Protein AF-A0A941CDE5-F1 (afdb_monomer_lite)

Structure (mmCIF, N/CA/C/O backbone):
data_AF-A0A941CDE5-F1
#
_entry.id   AF-A0A941CDE5-F1
#
loop_
_atom_site.group_PDB
_atom_site.id
_atom_site.type_symbol
_atom_site.label_atom_id
_atom_site.label_alt_id
_atom_site.label_comp_id
_atom_site.label_asym_id
_atom_site.label_entity_id
_atom_site.label_seq_id
_atom_site.pdbx_PDB_ins_code
_atom_site.Cartn_x
_atom_site.Cartn_y
_atom_site.Cartn_z
_atom_site.occupancy
_atom_site.B_iso_or_equiv
_atom_site.auth_seq_id
_atom_site.auth_comp_id
_atom_site.auth_asym_id
_atom_site.auth_atom_id
_atom_site.pdbx_PDB_model_num
ATOM 1 N N . MET A 1 1 ? -17.906 30.619 35.749 1.00 43.78 1 MET A N 1
ATOM 2 C CA . MET A 1 1 ? -16.676 30.055 35.151 1.00 43.78 1 MET A CA 1
ATOM 3 C C . MET A 1 1 ? -17.050 28.754 34.456 1.00 43.78 1 MET A C 1
ATOM 5 O O . MET A 1 1 ? -17.390 27.798 35.142 1.00 43.78 1 MET A O 1
ATOM 9 N N . GLU A 1 2 ? -17.084 28.727 33.122 1.00 50.22 2 GLU A N 1
ATOM 10 C CA . GLU A 1 2 ? -17.321 27.491 32.360 1.00 50.22 2 GLU A CA 1
ATOM 11 C C . GLU A 1 2 ? -16.144 26.527 32.560 1.00 50.22 2 GLU A C 1
ATOM 13 O O . GLU A 1 2 ? -14.999 26.855 32.244 1.00 50.22 2 GLU A O 1
ATOM 18 N N . LYS A 1 3 ? -16.409 25.332 33.104 1.00 57.72 3 LYS A N 1
ATOM 19 C CA . LYS A 1 3 ? -15.418 24.249 33.149 1.00 57.72 3 LYS A CA 1
ATOM 20 C C . LYS A 1 3 ? -15.063 23.863 31.710 1.00 57.72 3 LYS A C 1
ATOM 22 O O . LYS A 1 3 ? -15.918 23.409 30.951 1.00 57.72 3 LYS A O 1
ATOM 27 N N . LYS A 1 4 ? -13.792 24.033 31.341 1.00 61.31 4 LYS A N 1
ATOM 28 C CA . LYS A 1 4 ? -13.245 23.619 30.045 1.00 61.31 4 LYS A CA 1
ATOM 29 C C . LYS A 1 4 ? -13.343 22.093 29.943 1.00 61.31 4 LYS A C 1
ATOM 31 O O . LYS A 1 4 ? -12.626 21.401 30.662 1.00 61.31 4 LYS A O 1
ATOM 36 N N . LYS A 1 5 ? -14.244 21.585 29.092 1.00 59.62 5 LYS A N 1
ATOM 37 C CA . LYS A 1 5 ? -14.496 20.142 28.962 1.00 59.62 5 LYS A CA 1
ATOM 38 C C . LYS A 1 5 ? -13.215 19.400 28.581 1.00 59.62 5 LYS A C 1
ATOM 40 O O . LYS A 1 5 ? -12.636 19.666 27.525 1.00 59.62 5 LYS A O 1
ATOM 45 N N . SER A 1 6 ? -12.772 18.489 29.439 1.00 74.00 6 SER A N 1
ATOM 46 C CA . SER A 1 6 ? -11.599 17.646 29.209 1.00 74.00 6 SER A CA 1
ATOM 47 C C . SER A 1 6 ? -12.018 16.328 28.564 1.00 74.00 6 SER A C 1
ATOM 49 O O . SER A 1 6 ? -13.107 15.815 28.811 1.00 74.00 6 SER A O 1
ATOM 51 N N . HIS A 1 7 ? -11.128 15.711 27.782 1.00 65.62 7 HIS A N 1
ATOM 52 C CA . HIS A 1 7 ? -11.360 14.372 27.230 1.00 65.62 7 HIS A CA 1
ATOM 53 C C . HIS A 1 7 ? -11.504 13.292 28.313 1.00 65.62 7 HIS A C 1
ATOM 55 O O . HIS A 1 7 ? -11.740 12.155 27.960 1.00 65.62 7 HIS A O 1
ATOM 61 N N . LYS A 1 8 ? -11.326 13.601 29.603 1.00 71.44 8 LYS A N 1
ATOM 62 C CA . LYS A 1 8 ? -11.529 12.666 30.721 1.00 71.44 8 LYS A CA 1
ATOM 63 C C . LYS A 1 8 ? -12.874 12.840 31.427 1.00 71.44 8 LYS A C 1
ATOM 65 O O . LYS A 1 8 ? -13.225 11.994 32.239 1.00 71.44 8 LYS A O 1
ATOM 70 N N . ASP A 1 9 ? -13.654 13.865 31.080 1.00 69.94 9 ASP A N 1
ATOM 71 C CA . ASP A 1 9 ? -14.925 14.187 31.750 1.00 69.94 9 ASP A CA 1
ATOM 72 C C . ASP A 1 9 ? -15.993 13.092 31.584 1.00 69.94 9 ASP A C 1
ATOM 74 O O . ASP A 1 9 ? -17.022 13.116 32.255 1.00 69.94 9 ASP A O 1
ATOM 78 N N . TYR A 1 10 ? -15.778 12.122 30.688 1.00 66.38 10 TYR A N 1
ATOM 79 C CA . TYR A 1 10 ? -16.675 10.980 30.533 1.00 66.38 10 TYR A CA 1
ATOM 80 C C . TYR A 1 10 ? -16.454 9.861 31.560 1.00 66.38 10 TYR A C 1
ATOM 82 O O . TYR A 1 10 ? -17.319 9.000 31.682 1.00 66.38 10 TYR A O 1
ATOM 90 N N . LEU A 1 11 ? -15.325 9.865 32.278 1.00 67.19 11 LEU A N 1
ATOM 91 C CA . LEU A 1 11 ? -14.991 8.859 33.296 1.00 67.19 11 LEU A CA 1
ATOM 92 C C . LEU A 1 11 ? -15.763 9.073 34.606 1.00 67.19 11 LEU A C 1
ATOM 94 O O . LEU A 1 11 ? -15.917 8.142 35.383 1.00 67.19 11 LEU A O 1
ATOM 98 N N . GLU A 1 12 ? -16.267 10.286 34.845 1.00 67.25 12 GLU A N 1
ATOM 99 C CA . GLU A 1 12 ? -17.081 10.622 36.025 1.00 67.25 12 GLU A CA 1
ATOM 100 C C . GLU A 1 12 ? -18.580 10.316 35.820 1.00 67.25 12 GLU A C 1
ATOM 102 O O . GLU A 1 12 ? -19.414 10.663 36.656 1.00 67.25 12 GLU A O 1
ATOM 107 N N . LYS A 1 13 ? -18.947 9.700 34.689 1.00 74.62 13 LYS A N 1
ATOM 108 C CA . LYS A 1 13 ? -20.337 9.440 34.293 1.00 74.62 13 LYS A CA 1
ATOM 109 C C . LYS A 1 13 ? -20.752 7.995 34.577 1.00 74.62 13 LYS A C 1
ATOM 111 O O . LYS A 1 13 ? -19.925 7.132 34.847 1.00 74.62 13 LYS A O 1
ATOM 116 N N . THR A 1 14 ? -22.053 7.713 34.489 1.00 83.38 14 THR A N 1
ATOM 117 C CA . THR A 1 14 ? -22.574 6.342 34.577 1.00 83.38 14 THR A CA 1
ATOM 118 C C . THR A 1 14 ? -21.935 5.440 33.522 1.00 83.38 14 THR A C 1
ATOM 120 O O . THR A 1 14 ? -21.661 5.873 32.402 1.00 83.38 14 THR A O 1
ATOM 123 N N . PHE A 1 15 ? -21.772 4.156 33.857 1.00 82.69 15 PHE A N 1
ATOM 124 C CA . PHE A 1 15 ? -21.169 3.145 32.980 1.00 82.69 15 PHE A CA 1
ATOM 125 C C . PHE A 1 15 ? -21.741 3.160 31.550 1.00 82.69 15 PHE A C 1
ATOM 127 O O . PHE A 1 15 ? -20.993 3.049 30.583 1.00 82.69 15 PHE A O 1
ATOM 134 N N . LEU A 1 16 ? -23.056 3.370 31.397 1.00 82.94 16 LEU A N 1
ATOM 135 C CA . LEU A 1 16 ? -23.702 3.481 30.084 1.00 82.94 16 LEU A CA 1
ATOM 136 C C . LEU A 1 16 ? -23.220 4.690 29.270 1.00 82.94 16 LEU A C 1
ATOM 138 O O . LEU A 1 16 ? -23.067 4.582 28.056 1.00 82.94 16 LEU A O 1
ATOM 142 N N . GLU A 1 17 ? -22.970 5.839 29.897 1.00 82.38 17 GLU A N 1
ATOM 143 C CA . GLU A 1 17 ? -22.456 7.022 29.197 1.00 82.38 17 GLU A CA 1
ATOM 144 C C . GLU A 1 17 ? -20.989 6.861 28.803 1.00 82.38 17 GLU A C 1
ATOM 146 O O . GLU A 1 17 ? -20.607 7.241 27.693 1.00 82.38 17 GLU A O 1
ATOM 151 N N . GLU A 1 18 ? -20.187 6.249 29.674 1.00 85.25 18 GLU A N 1
ATOM 152 C CA . GLU A 1 18 ? -18.798 5.901 29.379 1.00 85.25 18 GLU A CA 1
ATOM 153 C C . GLU A 1 18 ? -18.713 4.888 28.226 1.00 85.25 18 GLU A C 1
ATOM 155 O O . GLU A 1 18 ? -17.961 5.096 27.269 1.00 85.25 18 GLU A O 1
ATOM 160 N N . LEU A 1 19 ? -19.507 3.814 28.277 1.00 86.38 19 LEU A N 1
ATOM 161 C CA . LEU A 1 19 ? -19.555 2.785 27.237 1.00 86.38 19 LEU A CA 1
ATOM 162 C C . LEU A 1 19 ? -19.982 3.377 25.888 1.00 86.38 19 LEU A C 1
ATOM 164 O O . LEU A 1 19 ? -19.344 3.118 24.866 1.00 86.38 19 LEU A O 1
ATOM 168 N N . ASN A 1 20 ? -21.008 4.229 25.895 1.00 87.69 20 ASN A N 1
ATOM 169 C CA . ASN A 1 20 ? -21.496 4.915 24.704 1.00 87.69 20 ASN A CA 1
ATOM 170 C C . ASN A 1 20 ? -20.403 5.800 24.068 1.00 87.69 20 ASN A C 1
ATOM 172 O O . ASN A 1 20 ? -20.161 5.742 22.858 1.00 87.69 20 ASN A O 1
ATOM 176 N N . TYR A 1 21 ? -19.670 6.559 24.892 1.00 87.81 21 TYR A N 1
ATOM 177 C CA . TYR A 1 21 ? -18.538 7.363 24.428 1.00 87.81 21 TYR A CA 1
ATOM 178 C C . TYR A 1 21 ? -17.401 6.500 23.859 1.00 87.81 21 TYR A C 1
ATOM 180 O O . TYR A 1 21 ? -16.887 6.796 22.775 1.00 87.81 21 TYR A O 1
ATOM 188 N N . LYS A 1 22 ? -17.024 5.413 24.545 1.00 89.06 22 LYS A N 1
ATOM 189 C CA . LYS A 1 22 ? -15.972 4.489 24.085 1.00 89.06 22 LYS A CA 1
ATOM 190 C C . LYS A 1 22 ? -16.318 3.865 22.736 1.00 89.06 22 LYS A C 1
ATOM 192 O O . LYS A 1 22 ? -15.456 3.834 21.854 1.00 89.06 22 LYS A O 1
ATOM 197 N N . ILE A 1 23 ? -17.559 3.416 22.543 1.00 90.88 23 ILE A N 1
ATOM 198 C CA . ILE A 1 23 ? -18.011 2.823 21.274 1.00 90.88 23 ILE A CA 1
ATOM 199 C C . ILE A 1 23 ? -18.002 3.868 20.160 1.00 90.88 23 ILE A C 1
ATOM 201 O O . ILE A 1 23 ? -17.453 3.607 19.090 1.00 90.88 23 ILE A O 1
ATOM 205 N N . TRP A 1 24 ? -18.525 5.071 20.414 1.00 89.56 24 TRP A N 1
ATOM 206 C CA . TRP A 1 24 ? -18.504 6.160 19.436 1.00 89.56 24 TRP A CA 1
ATOM 207 C C . TRP A 1 24 ? -17.076 6.538 19.011 1.00 89.56 24 TRP A C 1
ATOM 209 O O . TRP A 1 24 ? -16.775 6.611 17.816 1.00 89.56 24 TRP A O 1
ATOM 219 N N . SER A 1 25 ? -16.176 6.706 19.983 1.00 90.81 25 SER A N 1
ATOM 220 C CA . SER A 1 25 ? -14.770 7.049 19.744 1.00 90.81 25 SER A CA 1
ATOM 221 C C . SER A 1 25 ? -14.027 5.941 18.985 1.00 90.81 25 SER A C 1
ATOM 223 O O . SER A 1 25 ? -13.315 6.198 18.004 1.00 90.81 25 SER A O 1
ATOM 225 N N . THR A 1 26 ? -14.252 4.681 19.370 1.00 92.25 26 THR A N 1
ATOM 226 C CA . THR A 1 26 ? -13.642 3.518 18.710 1.00 92.25 26 THR A CA 1
ATOM 227 C C . THR A 1 26 ? -14.146 3.375 17.277 1.00 92.25 26 THR A C 1
ATOM 229 O O . THR A 1 26 ? -13.336 3.218 16.363 1.00 92.25 26 THR A O 1
ATOM 232 N N . LYS A 1 27 ? -15.457 3.517 17.045 1.00 91.69 27 LYS A N 1
ATOM 233 C CA . LYS A 1 27 ? -16.075 3.516 15.710 1.00 91.69 27 LYS A CA 1
ATOM 234 C C . LYS A 1 27 ? -15.428 4.555 14.792 1.00 91.69 27 LYS A C 1
ATOM 236 O O . LYS A 1 27 ? -14.986 4.218 13.693 1.00 91.69 27 LYS A O 1
ATOM 241 N N . GLY A 1 28 ? -15.327 5.807 15.247 1.00 90.38 28 GLY A N 1
ATOM 242 C CA . GLY A 1 28 ? -14.695 6.884 14.477 1.00 90.38 28 GLY A CA 1
ATOM 243 C C . GLY A 1 28 ? -13.230 6.584 14.143 1.00 90.38 28 GLY A C 1
ATOM 244 O O . GLY A 1 28 ? -12.793 6.755 13.002 1.00 90.38 28 GLY A O 1
ATOM 245 N N . SER A 1 29 ? -12.487 6.045 15.111 1.00 93.12 29 SER A N 1
ATOM 246 C CA . SER A 1 29 ? -11.088 5.644 14.924 1.00 93.12 29 SER A CA 1
ATOM 247 C C . SER A 1 29 ? -10.928 4.539 13.871 1.00 93.12 29 SER A C 1
ATOM 249 O O . SER A 1 29 ? -10.010 4.604 13.050 1.00 93.12 29 SER A O 1
ATOM 251 N N . ARG A 1 30 ? -11.841 3.558 13.831 1.00 93.69 30 ARG A N 1
ATOM 252 C CA . ARG A 1 30 ? -11.839 2.461 12.844 1.00 93.69 30 ARG A CA 1
ATOM 253 C C . ARG A 1 30 ? -12.101 2.966 11.421 1.00 93.69 30 ARG A C 1
ATOM 255 O O . ARG A 1 30 ? -11.371 2.590 10.505 1.00 93.69 30 ARG A O 1
ATOM 262 N N . PHE A 1 31 ? -13.046 3.888 11.228 1.00 93.19 31 PHE A N 1
ATOM 263 C CA . PHE A 1 31 ? -13.275 4.495 9.907 1.00 93.19 31 PHE A CA 1
ATOM 264 C C . PHE A 1 31 ? -12.097 5.347 9.425 1.00 93.19 31 PHE A C 1
ATOM 266 O O . PHE A 1 31 ? -11.739 5.299 8.245 1.00 93.19 31 PHE A O 1
ATOM 273 N N . ASN A 1 32 ? -11.447 6.078 10.333 1.00 93.38 32 ASN A N 1
ATOM 274 C CA . ASN A 1 32 ? -10.228 6.816 10.005 1.00 93.38 32 ASN A CA 1
ATOM 275 C C . ASN A 1 32 ? -9.072 5.877 9.631 1.00 93.38 32 ASN A C 1
ATOM 277 O O . ASN A 1 32 ? -8.341 6.161 8.681 1.00 93.38 32 ASN A O 1
ATOM 281 N N . ALA A 1 33 ? -8.929 4.742 10.323 1.00 92.81 33 ALA A N 1
ATOM 282 C CA . ALA A 1 33 ? -7.951 3.715 9.969 1.00 92.81 33 ALA A CA 1
ATOM 283 C C . ALA A 1 33 ? -8.219 3.125 8.573 1.00 92.81 33 ALA A C 1
ATOM 285 O O . ALA A 1 33 ? -7.286 3.045 7.777 1.00 92.81 33 ALA A O 1
ATOM 286 N N . ASN A 1 34 ? -9.479 2.810 8.243 1.00 95.06 34 ASN A N 1
ATOM 287 C CA . ASN A 1 34 ? -9.889 2.387 6.898 1.00 95.06 34 ASN A CA 1
ATOM 288 C C . ASN A 1 34 ? -9.463 3.409 5.829 1.00 95.06 34 ASN A C 1
ATOM 290 O O . ASN A 1 34 ? -8.726 3.073 4.906 1.00 95.06 34 ASN A O 1
ATOM 294 N N . LYS A 1 35 ? -9.842 4.685 5.996 1.00 93.44 35 LYS A N 1
ATOM 295 C CA . LYS A 1 35 ? -9.491 5.751 5.041 1.00 93.44 35 LYS A CA 1
ATOM 296 C C . LYS A 1 35 ? -7.977 5.914 4.881 1.00 93.44 35 LYS A C 1
ATOM 298 O O . LYS A 1 35 ? -7.503 6.161 3.775 1.00 93.44 35 LYS A O 1
ATOM 303 N N . ARG A 1 36 ? -7.214 5.788 5.973 1.00 94.12 36 ARG A N 1
ATOM 304 C CA . ARG A 1 36 ? -5.747 5.858 5.934 1.00 94.12 36 ARG A CA 1
ATOM 305 C C . ARG A 1 36 ? -5.152 4.689 5.152 1.00 94.12 36 ARG A C 1
ATOM 307 O O . ARG A 1 36 ? -4.267 4.919 4.341 1.00 94.12 36 ARG A O 1
ATOM 314 N N . LEU A 1 37 ? -5.633 3.469 5.379 1.00 92.56 37 LEU A N 1
ATOM 315 C CA . LEU A 1 37 ? -5.128 2.275 4.697 1.00 92.56 37 LEU A CA 1
ATOM 316 C C . LEU A 1 37 ? -5.430 2.289 3.200 1.00 92.56 37 LEU A C 1
ATOM 318 O O . LEU A 1 37 ? -4.543 1.950 2.425 1.00 92.56 37 LEU A O 1
ATOM 322 N N . LEU A 1 38 ? -6.619 2.748 2.795 1.00 93.19 38 LEU A N 1
ATOM 323 C CA . LEU A 1 38 ? -6.946 2.932 1.376 1.00 93.19 38 LEU A CA 1
ATOM 324 C C . LEU A 1 38 ? -5.992 3.924 0.708 1.00 93.19 38 LEU A C 1
ATOM 326 O O . LEU A 1 38 ? -5.380 3.598 -0.298 1.00 93.19 38 LEU A O 1
ATOM 330 N N . LYS A 1 39 ? -5.764 5.088 1.331 1.00 92.81 39 LYS A N 1
ATOM 331 C CA . LYS A 1 39 ? -4.803 6.070 0.808 1.00 92.81 39 LYS A CA 1
ATOM 332 C C . LYS A 1 39 ? -3.388 5.513 0.681 1.00 92.81 39 LYS A C 1
ATOM 334 O O . LYS A 1 39 ? -2.706 5.827 -0.285 1.00 92.81 39 LYS A O 1
ATOM 339 N N . VAL A 1 40 ? -2.934 4.734 1.664 1.00 92.38 40 VAL A N 1
ATOM 340 C CA . VAL A 1 40 ? -1.613 4.093 1.604 1.00 92.38 40 VAL A CA 1
ATOM 341 C C . VAL A 1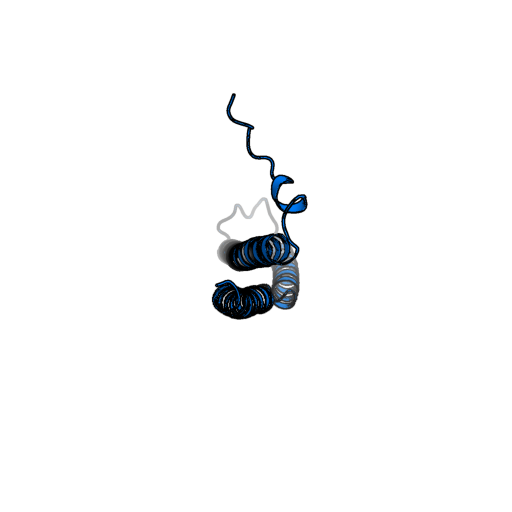 40 ? -1.563 3.106 0.441 1.00 92.38 40 VAL A C 1
ATOM 343 O O . VAL A 1 40 ? -0.617 3.162 -0.331 1.00 92.38 40 VAL A O 1
ATOM 346 N N . ALA A 1 41 ? -2.595 2.277 0.262 1.00 92.25 41 ALA A N 1
ATOM 347 C CA . ALA A 1 41 ? -2.676 1.345 -0.861 1.00 92.25 41 ALA A CA 1
ATOM 348 C C . ALA A 1 41 ? -2.607 2.067 -2.218 1.00 92.25 41 ALA A C 1
ATOM 350 O O . ALA A 1 41 ? -1.827 1.679 -3.086 1.00 92.25 41 ALA A O 1
ATOM 351 N N . ASP A 1 42 ? -3.374 3.147 -2.378 1.00 91.56 42 ASP A N 1
ATOM 352 C CA . ASP A 1 42 ? -3.410 3.933 -3.614 1.00 91.56 42 ASP A CA 1
ATOM 353 C C . ASP A 1 42 ? -2.052 4.588 -3.909 1.00 91.56 42 ASP A C 1
ATOM 355 O O . ASP A 1 42 ? -1.556 4.519 -5.034 1.00 91.56 42 ASP A O 1
ATOM 359 N N . LEU A 1 43 ? -1.412 5.184 -2.895 1.00 91.12 43 LEU A N 1
ATOM 360 C CA . LEU A 1 43 ? -0.095 5.816 -3.032 1.00 91.12 43 LEU A CA 1
ATOM 361 C C . LEU A 1 43 ? 1.008 4.801 -3.342 1.00 91.12 43 LEU A C 1
ATOM 363 O O . LEU A 1 43 ? 1.872 5.072 -4.177 1.00 91.12 43 LEU A O 1
ATOM 367 N N . SER A 1 44 ? 0.979 3.635 -2.701 1.00 91.00 44 SER A N 1
ATOM 368 C CA . SER A 1 44 ? 1.931 2.562 -2.972 1.00 91.00 44 SER A CA 1
ATOM 369 C C . SER A 1 44 ? 1.801 2.033 -4.400 1.00 91.00 44 SER A C 1
ATOM 371 O O . SER A 1 44 ? 2.809 1.885 -5.093 1.00 91.00 44 SER A O 1
ATOM 373 N N . ASN A 1 45 ? 0.569 1.827 -4.877 1.00 90.12 45 ASN A N 1
ATOM 374 C CA . ASN A 1 45 ? 0.308 1.428 -6.261 1.00 90.12 45 ASN A CA 1
ATOM 375 C C . ASN A 1 45 ? 0.757 2.496 -7.263 1.00 90.12 45 ASN A C 1
ATOM 377 O O . ASN A 1 45 ? 1.363 2.168 -8.287 1.00 90.12 45 ASN A O 1
ATOM 381 N N . LEU A 1 46 ? 0.510 3.774 -6.964 1.00 92.06 46 LEU A N 1
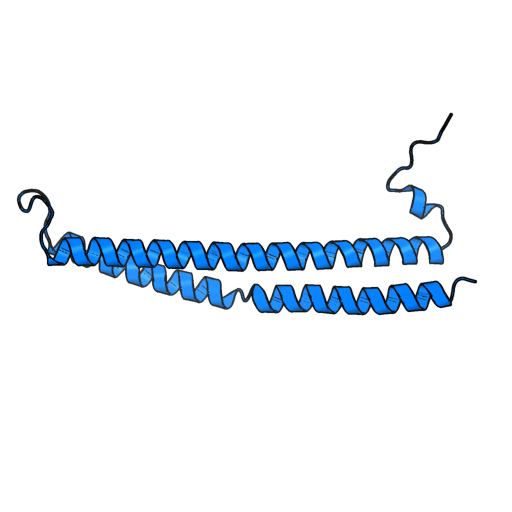ATOM 382 C CA . LEU A 1 46 ? 0.983 4.885 -7.786 1.00 92.06 46 LEU A CA 1
ATOM 383 C C . LEU A 1 46 ? 2.515 4.903 -7.868 1.00 92.06 46 LEU A C 1
ATOM 385 O O . LEU A 1 46 ? 3.060 5.020 -8.961 1.00 92.06 46 LEU A O 1
ATOM 389 N N . CYS A 1 47 ? 3.210 4.739 -6.740 1.00 91.50 47 CYS A N 1
ATOM 390 C CA . CYS A 1 47 ? 4.673 4.690 -6.690 1.00 91.50 47 CYS A CA 1
ATOM 391 C C . CYS A 1 47 ? 5.233 3.548 -7.552 1.00 91.50 47 CYS A C 1
ATOM 393 O O . CYS A 1 47 ? 6.106 3.776 -8.392 1.00 91.50 47 CYS A O 1
ATOM 395 N N . LEU A 1 48 ? 4.672 2.342 -7.410 1.00 91.50 48 LEU A N 1
ATOM 396 C CA . LEU A 1 48 ? 5.071 1.177 -8.201 1.00 91.50 48 LEU A CA 1
ATOM 397 C C . LEU A 1 48 ? 4.842 1.406 -9.702 1.00 91.50 48 LEU A C 1
ATOM 399 O O . LEU A 1 48 ? 5.698 1.077 -10.525 1.00 91.50 48 LEU A O 1
ATOM 403 N N . SER A 1 49 ? 3.711 2.017 -10.053 1.00 91.38 49 SER A N 1
ATOM 404 C CA . SER A 1 49 ? 3.362 2.337 -11.440 1.00 91.38 49 SER A CA 1
ATOM 405 C C . SER A 1 49 ? 4.320 3.369 -12.039 1.00 91.38 49 SER A C 1
ATOM 407 O O . SER A 1 49 ? 4.828 3.168 -13.138 1.00 91.38 49 SER A O 1
ATOM 409 N N . MET A 1 50 ? 4.633 4.438 -11.301 1.00 92.94 50 MET A N 1
ATOM 410 C CA . MET A 1 50 ? 5.576 5.472 -11.744 1.00 92.94 50 MET A CA 1
ATOM 411 C C . MET A 1 50 ? 6.984 4.905 -11.944 1.00 92.94 50 MET A C 1
ATOM 413 O O . MET A 1 50 ? 7.628 5.201 -12.950 1.00 92.94 50 MET A O 1
ATOM 417 N N . LEU A 1 51 ? 7.446 4.045 -11.032 1.00 91.56 51 LEU A N 1
ATOM 418 C CA . LEU A 1 51 ? 8.751 3.394 -11.152 1.00 91.56 51 LEU A CA 1
ATOM 419 C C . LEU A 1 51 ? 8.788 2.411 -12.334 1.00 91.56 51 LEU A C 1
ATOM 421 O O . LEU A 1 51 ? 9.784 2.356 -13.051 1.00 91.56 51 LEU A O 1
ATOM 425 N N . SER A 1 52 ? 7.682 1.712 -12.602 1.00 92.31 52 SER A N 1
ATOM 426 C CA . SER A 1 52 ? 7.542 0.852 -13.787 1.00 92.31 52 SER A CA 1
ATOM 427 C C . SER A 1 52 ? 7.654 1.655 -15.085 1.00 92.31 52 SER A C 1
ATOM 429 O O . SER A 1 52 ? 8.429 1.296 -15.968 1.00 92.31 52 SER A O 1
ATOM 431 N N . VAL A 1 53 ? 6.928 2.775 -15.188 1.00 94.31 53 VAL A N 1
ATOM 432 C CA . VAL A 1 53 ? 6.995 3.675 -16.353 1.00 94.31 53 VAL A CA 1
ATOM 433 C C . VAL A 1 53 ? 8.414 4.206 -16.548 1.00 94.31 53 VAL A C 1
ATOM 435 O O . VAL A 1 53 ? 8.904 4.226 -17.675 1.00 94.31 53 VAL A O 1
ATOM 438 N N . TYR A 1 54 ? 9.093 4.586 -15.463 1.00 90.81 54 TYR A N 1
ATOM 439 C CA . TYR A 1 54 ? 10.476 5.053 -15.521 1.00 90.81 54 TYR A CA 1
ATOM 440 C C . TYR A 1 54 ? 11.427 3.982 -16.073 1.00 90.81 54 TYR A C 1
ATOM 442 O O . TYR A 1 54 ? 12.184 4.268 -16.999 1.00 90.81 54 TYR A O 1
ATOM 450 N N . LEU A 1 55 ? 11.354 2.741 -15.576 1.00 90.94 55 LEU A N 1
ATOM 451 C CA . LEU A 1 55 ? 12.198 1.650 -16.080 1.00 90.94 55 LEU A CA 1
ATOM 452 C C . LEU A 1 55 ? 11.935 1.345 -17.558 1.00 90.94 55 LEU A C 1
ATOM 454 O O . LEU A 1 55 ? 12.884 1.122 -18.306 1.00 90.94 55 LEU A O 1
ATOM 458 N N . ILE A 1 56 ? 10.675 1.391 -17.999 1.00 89.62 56 ILE A N 1
ATOM 459 C CA . ILE A 1 56 ? 10.320 1.198 -19.413 1.00 89.62 56 ILE A CA 1
ATOM 460 C C . ILE A 1 56 ? 10.886 2.333 -20.274 1.00 89.62 56 ILE A C 1
ATOM 462 O O . ILE A 1 56 ? 11.484 2.066 -21.314 1.00 89.62 56 ILE A O 1
ATOM 466 N N . ALA A 1 57 ? 10.741 3.590 -19.846 1.00 89.06 57 ALA A N 1
ATOM 467 C CA . ALA A 1 57 ? 11.259 4.741 -20.582 1.00 89.06 57 ALA A CA 1
ATOM 468 C C . ALA A 1 57 ? 12.787 4.682 -20.732 1.00 89.06 57 ALA A C 1
ATOM 470 O O . ALA A 1 57 ? 13.303 4.886 -21.830 1.00 89.06 57 ALA A O 1
ATOM 471 N N . VAL A 1 58 ? 13.505 4.344 -19.655 1.00 86.44 58 VAL A N 1
ATOM 472 C CA . VAL A 1 58 ? 14.965 4.159 -19.683 1.00 86.44 58 VAL A CA 1
ATOM 473 C C . VAL A 1 58 ? 15.349 2.950 -20.546 1.00 86.44 58 VAL A C 1
ATOM 475 O O . VAL A 1 58 ? 16.296 3.039 -21.325 1.00 86.44 58 VAL A O 1
ATOM 478 N N . GLY A 1 59 ? 14.584 1.856 -20.485 1.00 86.31 59 GLY A N 1
ATOM 479 C CA . GLY A 1 59 ? 14.750 0.690 -21.358 1.00 86.31 59 GLY A CA 1
ATOM 480 C C . GLY A 1 59 ? 14.647 1.038 -22.840 1.00 86.31 59 GLY A C 1
ATOM 481 O O . GLY A 1 59 ? 15.529 0.680 -23.617 1.00 86.31 59 GLY A O 1
ATOM 482 N N . LEU A 1 60 ? 13.626 1.801 -23.234 1.00 84.81 60 LEU A N 1
ATOM 483 C CA . LEU A 1 60 ? 13.480 2.278 -24.611 1.00 84.81 60 LEU A CA 1
ATOM 484 C C . LEU A 1 60 ? 14.643 3.193 -25.012 1.00 84.81 60 LEU A C 1
ATOM 486 O O . LEU A 1 60 ? 15.195 3.046 -26.098 1.00 84.81 60 LEU A O 1
ATOM 490 N N . LEU A 1 61 ? 15.058 4.098 -24.125 1.00 83.00 61 LEU A N 1
ATOM 491 C CA . LEU A 1 61 ? 16.168 5.014 -24.385 1.00 83.00 61 LEU A CA 1
ATOM 492 C C . LEU A 1 61 ? 17.495 4.270 -24.613 1.00 83.00 61 LEU A C 1
ATOM 494 O O . LEU A 1 61 ? 18.289 4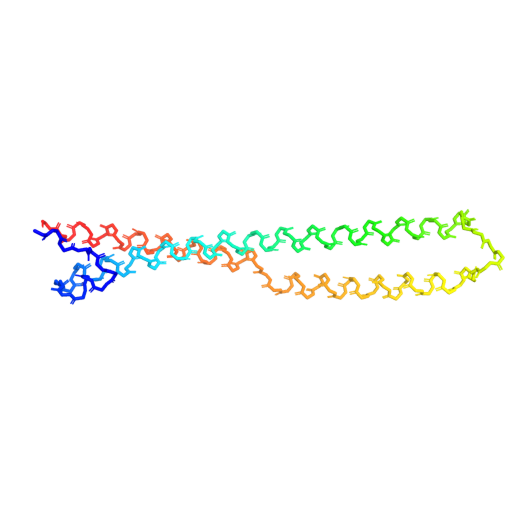.688 -25.459 1.00 83.00 61 LEU A O 1
ATOM 498 N N . SER A 1 62 ? 17.689 3.147 -23.910 1.00 82.50 62 SER A N 1
ATOM 499 C CA . SER A 1 62 ? 18.812 2.228 -24.109 1.00 82.50 62 SER A CA 1
ATOM 500 C C . SER A 1 62 ? 18.754 1.524 -25.467 1.00 82.50 62 SER A C 1
ATOM 502 O O . SER A 1 62 ? 19.775 1.434 -26.129 1.00 82.50 62 SER A O 1
ATOM 504 N N . VAL A 1 63 ? 17.581 1.048 -25.902 1.00 81.06 63 VAL A N 1
ATOM 505 C CA . VAL A 1 63 ? 17.422 0.319 -27.180 1.00 81.06 63 VAL A CA 1
ATOM 506 C C . VAL A 1 63 ? 17.674 1.216 -28.395 1.00 81.06 63 VAL A C 1
ATOM 508 O O . VAL A 1 63 ? 18.220 0.766 -29.396 1.00 81.06 63 VAL A O 1
ATOM 511 N N . TYR A 1 64 ? 17.279 2.487 -28.319 1.00 80.88 64 TYR A N 1
ATOM 512 C CA . TYR A 1 64 ? 17.441 3.439 -29.423 1.00 80.88 64 TYR A CA 1
ATOM 513 C C . TYR A 1 64 ? 18.770 4.212 -29.387 1.00 80.88 64 TYR A C 1
ATOM 515 O O . TYR A 1 64 ? 18.954 5.113 -30.204 1.00 80.88 64 TYR A O 1
ATOM 523 N N . ASN A 1 65 ? 19.677 3.899 -28.452 1.00 76.56 65 ASN A N 1
ATOM 524 C CA . ASN A 1 65 ? 20.979 4.558 -28.295 1.00 76.56 65 ASN A CA 1
ATOM 525 C C . ASN A 1 65 ? 20.919 6.096 -28.321 1.00 76.56 65 ASN A C 1
ATOM 527 O O . ASN A 1 65 ? 21.776 6.769 -28.886 1.00 76.56 65 ASN A O 1
ATOM 531 N N . ILE A 1 66 ? 19.901 6.675 -27.669 1.00 74.06 66 ILE A N 1
ATOM 532 C CA . ILE A 1 66 ? 19.660 8.135 -27.635 1.00 74.06 66 ILE A CA 1
ATOM 533 C C . ILE A 1 66 ? 20.629 8.847 -26.653 1.00 74.06 66 ILE A C 1
ATOM 535 O O . ILE A 1 66 ? 20.555 10.052 -26.425 1.00 74.06 66 ILE A O 1
ATOM 539 N N . TYR A 1 67 ? 21.573 8.116 -26.059 1.00 72.31 67 TYR A N 1
ATOM 540 C CA . TYR A 1 67 ? 22.621 8.627 -25.173 1.00 72.31 67 TYR A CA 1
ATOM 541 C C . TYR A 1 67 ? 23.961 8.736 -25.914 1.00 72.31 67 TYR A C 1
ATOM 543 O O . TYR A 1 67 ? 24.176 8.106 -26.944 1.00 72.31 67 TYR A O 1
ATOM 551 N N . LYS A 1 68 ? 24.893 9.547 -25.392 1.00 68.75 68 LYS A N 1
ATOM 552 C CA . LYS A 1 68 ? 26.245 9.655 -25.963 1.00 68.75 68 LYS A CA 1
ATOM 553 C C . LYS A 1 68 ? 26.993 8.327 -25.790 1.00 68.75 68 LYS A C 1
A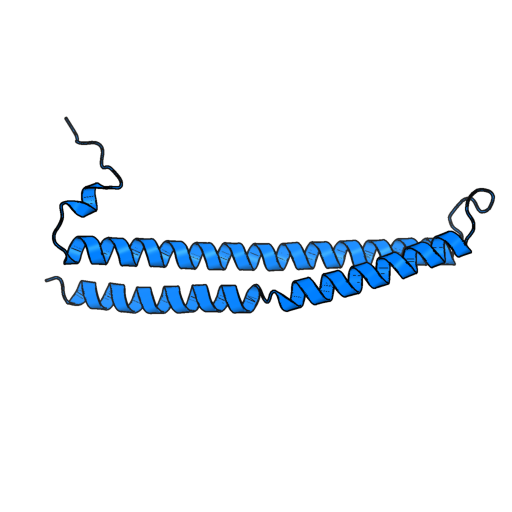TOM 555 O O . LYS A 1 68 ? 27.531 8.052 -24.715 1.00 68.75 68 LYS A O 1
ATOM 560 N N . THR A 1 69 ? 27.045 7.549 -26.867 1.00 61.91 69 THR A N 1
ATOM 561 C CA . THR A 1 69 ? 27.598 6.185 -26.946 1.00 61.91 69 THR A CA 1
ATOM 562 C C . THR A 1 69 ? 29.071 6.103 -26.532 1.00 61.91 69 THR A C 1
ATOM 564 O O . THR A 1 69 ? 29.529 5.065 -26.080 1.00 61.91 69 THR A O 1
ATOM 567 N N . GLU A 1 70 ? 29.818 7.209 -26.601 1.00 65.06 70 GLU A N 1
ATOM 568 C CA . GLU A 1 70 ? 31.243 7.236 -26.235 1.00 65.06 70 GLU A CA 1
ATOM 569 C C . GLU A 1 70 ? 31.516 7.208 -24.721 1.00 65.06 70 GLU A C 1
ATOM 571 O O . GLU A 1 70 ? 32.662 7.072 -24.305 1.00 65.06 70 GLU A O 1
ATOM 576 N N . THR A 1 71 ? 30.486 7.357 -23.881 1.00 66.12 71 THR A N 1
ATOM 577 C CA . THR A 1 71 ? 30.668 7.534 -22.426 1.00 66.12 71 THR A CA 1
ATOM 578 C C . THR A 1 71 ? 30.070 6.432 -21.559 1.00 66.12 71 THR A C 1
ATOM 580 O O . THR A 1 71 ? 30.445 6.328 -20.392 1.00 66.12 71 THR A O 1
ATOM 583 N N . ILE A 1 72 ? 29.150 5.616 -22.086 1.00 69.06 72 ILE A N 1
ATOM 584 C CA . ILE A 1 72 ? 28.428 4.609 -21.298 1.00 69.06 72 ILE A CA 1
ATOM 585 C C . ILE A 1 72 ? 28.259 3.331 -22.123 1.00 69.06 72 ILE A C 1
ATOM 587 O O . ILE A 1 72 ? 27.765 3.386 -23.244 1.00 69.06 72 ILE A O 1
ATOM 591 N N . ASP A 1 73 ? 28.650 2.193 -21.544 1.00 79.50 73 ASP A N 1
ATOM 592 C CA . ASP A 1 73 ? 28.468 0.862 -22.131 1.00 79.50 73 ASP A CA 1
ATOM 593 C C . ASP A 1 73 ? 26.988 0.447 -22.097 1.00 79.50 73 ASP A C 1
ATOM 595 O O . ASP A 1 73 ? 26.352 0.433 -21.035 1.00 79.50 73 ASP A O 1
ATOM 599 N N . GLU A 1 74 ? 26.451 0.076 -23.258 1.00 78.38 74 GLU A N 1
ATOM 600 C CA . GLU A 1 74 ? 25.060 -0.350 -23.442 1.00 78.38 74 GLU A CA 1
ATOM 601 C C . GLU A 1 74 ? 24.727 -1.576 -22.574 1.00 78.38 74 GLU A C 1
ATOM 603 O O . GLU A 1 74 ? 23.642 -1.672 -21.990 1.00 78.38 74 GLU A O 1
ATOM 608 N N . ASN A 1 75 ? 25.692 -2.489 -22.409 1.00 82.69 75 ASN A N 1
ATOM 609 C CA . ASN A 1 75 ? 25.517 -3.704 -21.612 1.00 82.69 75 ASN A CA 1
ATOM 610 C C . ASN A 1 75 ? 25.353 -3.391 -20.122 1.00 82.69 75 ASN A C 1
ATOM 612 O O . ASN A 1 75 ? 24.580 -4.053 -19.424 1.00 82.69 75 ASN A O 1
ATOM 616 N N . LEU A 1 76 ? 26.053 -2.365 -19.629 1.00 83.50 76 LEU A N 1
ATOM 617 C CA . LEU A 1 76 ? 25.956 -1.931 -18.238 1.00 83.50 76 LEU A CA 1
ATOM 618 C C . LEU A 1 76 ? 24.578 -1.318 -17.954 1.00 83.50 76 LEU A C 1
ATOM 620 O O . LEU A 1 76 ? 23.976 -1.601 -16.912 1.00 83.50 76 LEU A O 1
ATOM 624 N N . ILE A 1 77 ? 24.053 -0.531 -18.899 1.00 84.56 77 ILE A N 1
ATOM 625 C CA . ILE A 1 77 ? 22.699 0.027 -18.825 1.00 84.56 77 ILE A CA 1
ATOM 626 C C . ILE A 1 77 ? 21.675 -1.113 -18.792 1.00 84.56 77 ILE A C 1
ATOM 628 O O . ILE A 1 77 ? 20.891 -1.194 -17.843 1.00 84.56 77 ILE A O 1
ATOM 632 N N . ALA A 1 78 ? 21.726 -2.040 -19.752 1.00 85.56 78 ALA A N 1
ATOM 633 C CA . ALA A 1 78 ? 20.797 -3.168 -19.831 1.00 85.56 78 ALA A CA 1
ATOM 634 C C . ALA A 1 78 ? 20.829 -4.053 -18.569 1.00 85.56 78 ALA A C 1
ATOM 636 O O . ALA A 1 78 ? 19.776 -4.423 -18.034 1.00 85.56 78 ALA A O 1
ATOM 637 N N . TYR A 1 79 ? 22.025 -4.337 -18.041 1.00 87.50 79 TYR A N 1
ATOM 638 C CA . TYR A 1 79 ? 22.199 -5.069 -16.785 1.00 87.50 79 TYR A CA 1
ATOM 639 C C . TYR A 1 79 ? 21.545 -4.338 -15.602 1.00 87.50 79 TYR A C 1
ATOM 641 O O . TYR A 1 79 ? 20.783 -4.941 -14.839 1.00 87.50 79 TYR A O 1
ATOM 649 N N . SER A 1 80 ? 21.784 -3.028 -15.470 1.00 88.31 80 SER A N 1
ATOM 650 C CA . SER A 1 80 ? 21.233 -2.222 -14.372 1.00 88.31 80 SER A CA 1
ATOM 651 C C . SER A 1 80 ? 19.702 -2.142 -14.406 1.00 88.31 80 SER A C 1
ATOM 653 O O . SER A 1 80 ? 19.056 -2.327 -13.372 1.00 88.31 80 SER A O 1
ATOM 655 N N . ILE A 1 81 ? 19.110 -1.959 -15.593 1.00 89.75 81 ILE A N 1
ATOM 656 C CA . ILE A 1 81 ? 17.654 -1.908 -15.790 1.00 89.75 81 ILE A CA 1
ATOM 657 C C . ILE A 1 81 ? 17.026 -3.250 -15.429 1.00 89.75 81 ILE A C 1
ATOM 659 O O . ILE A 1 81 ? 16.010 -3.291 -14.733 1.00 89.75 81 ILE A O 1
ATOM 663 N N . THR A 1 82 ? 17.637 -4.351 -15.866 1.00 89.69 82 THR A N 1
ATOM 664 C CA . THR A 1 82 ? 17.137 -5.701 -15.578 1.00 89.69 82 THR A CA 1
ATOM 665 C C . THR A 1 82 ? 17.173 -5.980 -14.075 1.00 89.69 82 THR A C 1
ATOM 667 O O . THR A 1 82 ? 16.179 -6.432 -13.508 1.00 89.69 82 THR A O 1
ATOM 670 N N . CYS A 1 83 ? 18.273 -5.629 -13.402 1.00 91.38 83 CYS A N 1
ATOM 671 C CA . CYS A 1 83 ? 18.402 -5.764 -11.951 1.00 91.38 83 CYS A CA 1
ATOM 672 C C . CYS A 1 83 ? 17.343 -4.936 -11.198 1.00 91.38 83 CYS A C 1
ATOM 674 O O . CYS A 1 83 ? 16.633 -5.460 -10.335 1.00 91.38 83 CYS A O 1
ATOM 676 N N . LEU A 1 84 ? 17.165 -3.665 -11.577 1.00 91.50 84 LEU A N 1
ATOM 677 C CA . LEU A 1 84 ? 16.139 -2.791 -10.997 1.00 91.50 84 LEU A CA 1
ATOM 678 C C . LEU A 1 84 ? 14.717 -3.299 -11.260 1.00 91.50 84 LEU A C 1
ATOM 680 O O . LEU A 1 84 ? 13.864 -3.184 -10.384 1.00 91.50 84 LEU A O 1
ATOM 684 N N . SER A 1 85 ? 14.464 -3.902 -12.421 1.00 93.06 85 SER A N 1
ATOM 685 C CA . SER A 1 85 ? 13.160 -4.485 -12.764 1.00 93.06 85 SER A CA 1
ATOM 686 C C . SER A 1 85 ? 12.832 -5.697 -11.892 1.00 93.06 85 SER A C 1
ATOM 688 O O . SER A 1 85 ? 11.701 -5.832 -11.424 1.00 93.06 85 SER A O 1
ATOM 690 N N . ILE A 1 86 ? 13.821 -6.553 -11.612 1.00 92.88 86 ILE A N 1
ATOM 691 C CA . ILE A 1 86 ? 13.659 -7.691 -10.694 1.00 92.88 86 ILE A CA 1
ATOM 692 C C . ILE A 1 86 ? 13.371 -7.190 -9.274 1.00 92.88 86 ILE A C 1
ATOM 694 O O . ILE A 1 86 ? 12.449 -7.685 -8.624 1.00 92.88 86 ILE A O 1
ATOM 698 N N . LEU A 1 87 ? 14.107 -6.179 -8.801 1.00 91.62 87 LEU A N 1
ATOM 699 C CA . LEU A 1 87 ? 13.840 -5.560 -7.499 1.00 91.62 87 LEU A CA 1
ATOM 700 C C . LEU A 1 87 ? 12.427 -4.973 -7.445 1.00 91.62 87 LEU A C 1
ATOM 702 O O . LEU A 1 87 ? 11.694 -5.238 -6.493 1.00 91.62 87 LEU A O 1
ATOM 706 N N . LEU A 1 88 ? 12.024 -4.229 -8.479 1.00 93.00 88 LEU A N 1
ATOM 707 C CA . LEU A 1 88 ? 10.692 -3.640 -8.581 1.00 93.00 88 LEU A CA 1
ATOM 708 C C . LEU A 1 88 ? 9.593 -4.699 -8.486 1.00 93.00 88 LEU A C 1
ATOM 710 O O . LEU A 1 88 ? 8.615 -4.508 -7.763 1.00 93.00 88 LEU A O 1
ATOM 714 N N . LEU A 1 89 ? 9.777 -5.826 -9.174 1.00 92.75 89 LEU A N 1
ATOM 715 C CA . LEU A 1 89 ? 8.853 -6.951 -9.126 1.00 92.75 89 LEU A CA 1
ATOM 716 C C . LEU A 1 89 ? 8.711 -7.486 -7.697 1.00 92.75 89 LEU A C 1
ATOM 718 O O . LEU A 1 89 ? 7.591 -7.620 -7.208 1.00 92.75 89 LEU A O 1
ATOM 722 N N . VAL A 1 90 ? 9.825 -7.745 -7.003 1.00 93.31 90 VAL A N 1
ATOM 723 C CA . VAL A 1 90 ? 9.810 -8.236 -5.613 1.00 93.31 90 VAL A CA 1
ATOM 724 C C . VAL A 1 90 ? 9.123 -7.237 -4.679 1.00 93.31 90 VAL A C 1
ATOM 726 O O . VAL A 1 90 ? 8.276 -7.634 -3.876 1.00 93.31 90 VAL A O 1
ATOM 729 N N . PHE A 1 91 ? 9.419 -5.941 -4.811 1.00 90.31 91 PHE A N 1
ATOM 730 C CA . PHE A 1 91 ? 8.740 -4.894 -4.042 1.00 90.31 91 PHE A CA 1
ATOM 731 C C . PHE A 1 91 ? 7.234 -4.873 -4.307 1.00 90.31 91 PHE A C 1
ATOM 733 O O . PHE A 1 91 ? 6.452 -4.803 -3.358 1.00 90.31 91 PHE A O 1
ATOM 740 N N . GLY A 1 92 ? 6.824 -5.000 -5.570 1.00 91.50 92 GLY A N 1
ATOM 741 C CA . GLY A 1 92 ? 5.420 -5.110 -5.949 1.00 91.50 92 GLY A CA 1
ATOM 742 C C . GLY A 1 92 ? 4.732 -6.305 -5.289 1.00 91.50 92 GLY A C 1
ATOM 743 O O . GLY A 1 92 ? 3.639 -6.154 -4.746 1.00 91.50 92 GLY A O 1
ATOM 744 N N . GLN A 1 93 ? 5.377 -7.474 -5.263 1.00 89.75 93 GLN A N 1
ATOM 745 C CA . GLN A 1 93 ? 4.832 -8.671 -4.609 1.00 89.75 93 GLN A CA 1
ATOM 746 C C . GLN A 1 93 ? 4.684 -8.486 -3.091 1.00 89.75 93 GLN A C 1
ATOM 748 O O . GLN A 1 93 ? 3.633 -8.802 -2.534 1.00 89.75 93 GLN A O 1
ATOM 753 N N . ILE A 1 94 ? 5.695 -7.923 -2.419 1.00 89.19 94 ILE A N 1
ATOM 754 C CA . ILE A 1 94 ? 5.640 -7.638 -0.974 1.00 89.19 94 ILE A CA 1
ATOM 755 C C . ILE A 1 94 ? 4.509 -6.657 -0.657 1.00 89.19 94 ILE A C 1
ATOM 757 O O . ILE A 1 94 ? 3.779 -6.843 0.317 1.00 89.19 94 ILE A O 1
ATOM 761 N N . GLU A 1 95 ? 4.356 -5.609 -1.462 1.00 87.69 95 GLU A N 1
ATOM 762 C CA . GLU A 1 95 ? 3.326 -4.597 -1.246 1.00 87.69 95 GLU A CA 1
ATOM 763 C C . GLU A 1 95 ? 1.917 -5.161 -1.456 1.00 87.69 95 GLU A C 1
ATOM 765 O O . GLU A 1 95 ? 1.031 -4.915 -0.634 1.00 87.69 95 GLU A O 1
ATOM 770 N N . ASN A 1 96 ? 1.731 -6.003 -2.478 1.00 85.44 96 ASN A N 1
ATOM 771 C CA . ASN A 1 96 ? 0.486 -6.744 -2.683 1.00 85.44 96 ASN A CA 1
ATOM 772 C C . ASN A 1 96 ? 0.191 -7.695 -1.511 1.00 85.44 96 ASN A C 1
ATOM 774 O O . ASN A 1 96 ? -0.935 -7.728 -1.014 1.00 85.44 96 ASN A O 1
ATOM 778 N N . ALA A 1 97 ? 1.202 -8.402 -0.994 1.00 85.31 97 ALA A N 1
ATOM 779 C CA . ALA A 1 97 ? 1.049 -9.327 0.131 1.00 85.31 97 ALA A CA 1
ATOM 780 C C . ALA A 1 97 ? 0.637 -8.643 1.449 1.00 85.31 97 ALA A C 1
ATOM 782 O O . ALA A 1 97 ? 0.053 -9.282 2.325 1.00 85.31 97 ALA A O 1
ATOM 783 N N . LYS A 1 98 ? 0.903 -7.338 1.620 1.00 84.50 98 LYS A N 1
ATOM 784 C CA . LYS A 1 98 ? 0.454 -6.587 2.810 1.00 84.50 98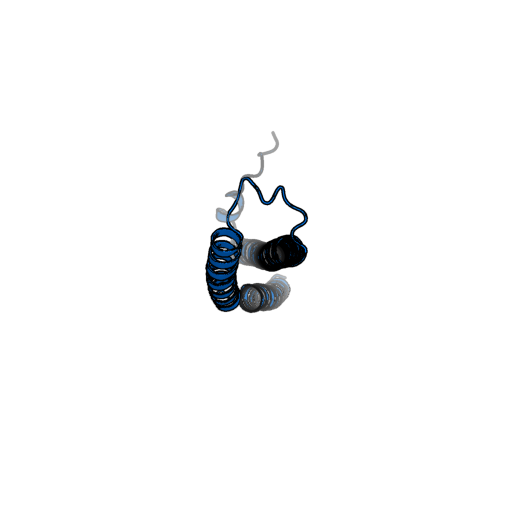 LYS A CA 1
ATOM 785 C C . LYS A 1 98 ? -1.064 -6.409 2.870 1.00 84.50 98 LYS A C 1
ATOM 787 O O . LYS A 1 98 ? -1.570 -6.124 3.966 1.00 84.50 98 LYS A O 1
ATOM 792 N N . ASP A 1 99 ? -1.748 -6.569 1.737 1.00 87.38 99 ASP A N 1
ATOM 793 C CA . ASP A 1 99 ? -3.201 -6.564 1.568 1.00 87.38 99 ASP A CA 1
ATOM 794 C C . ASP A 1 99 ? -3.910 -5.439 2.347 1.00 87.38 99 ASP A C 1
ATOM 796 O O . ASP A 1 99 ? -4.769 -5.633 3.219 1.00 87.38 99 ASP A O 1
ATOM 800 N N . PHE A 1 100 ? -3.486 -4.206 2.061 1.00 87.69 100 PHE A N 1
ATOM 801 C CA . PHE A 1 100 ? -4.040 -3.005 2.685 1.00 87.69 100 PHE A CA 1
ATOM 802 C C . PHE A 1 10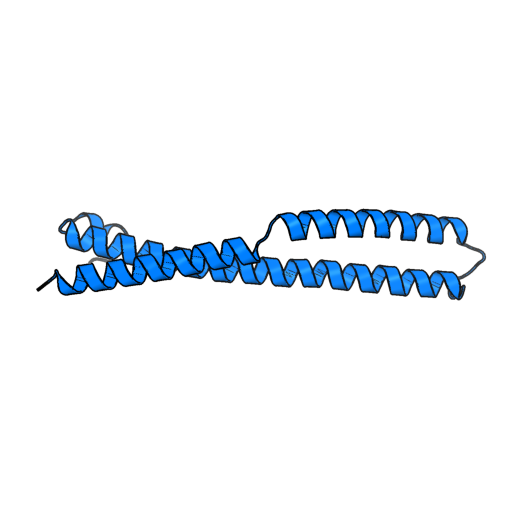0 ? -5.538 -2.842 2.413 1.00 87.69 100 PHE A C 1
ATOM 804 O O . PHE A 1 100 ? -6.255 -2.350 3.284 1.00 87.69 100 PHE A O 1
ATOM 811 N N . SER A 1 101 ? -6.012 -3.292 1.247 1.00 87.88 101 SER A N 1
ATOM 812 C CA . SER A 1 101 ? -7.424 -3.233 0.855 1.00 87.88 101 SER A CA 1
ATOM 813 C C . SER A 1 101 ? -8.292 -4.130 1.738 1.00 87.88 101 SER A C 1
ATOM 815 O O . SER A 1 101 ? -9.294 -3.668 2.292 1.00 87.88 101 SER A O 1
ATOM 817 N N . THR A 1 102 ? -7.887 -5.383 1.967 1.00 90.00 102 THR A N 1
ATOM 818 C CA . THR A 1 102 ? -8.630 -6.285 2.859 1.00 90.00 102 THR A CA 1
ATOM 819 C C . THR A 1 102 ? -8.614 -5.791 4.299 1.00 90.00 102 THR A C 1
ATOM 821 O O . THR A 1 102 ? -9.665 -5.755 4.942 1.00 90.00 102 THR A O 1
ATOM 824 N N . LYS A 1 103 ? -7.466 -5.319 4.803 1.00 90.38 103 LYS A N 1
ATOM 825 C CA . LYS A 1 103 ? -7.398 -4.711 6.144 1.00 90.38 103 LYS A CA 1
ATOM 826 C C . LYS A 1 103 ? -8.326 -3.505 6.257 1.00 90.38 103 LYS A C 1
ATOM 828 O O . LYS A 1 103 ? -9.052 -3.385 7.240 1.00 90.38 103 LYS A O 1
ATOM 833 N N . ALA A 1 104 ? -8.345 -2.631 5.254 1.00 91.81 104 ALA A N 1
ATOM 834 C CA . ALA A 1 104 ? -9.233 -1.475 5.221 1.00 91.81 104 ALA A CA 1
ATOM 835 C C . ALA A 1 104 ? -10.714 -1.896 5.312 1.00 91.81 104 ALA A C 1
ATOM 837 O O . ALA A 1 104 ? -11.440 -1.398 6.178 1.00 91.81 104 ALA A O 1
ATOM 838 N N . LYS A 1 105 ? -11.128 -2.905 4.530 1.00 92.88 105 LYS A N 1
ATOM 839 C CA . LYS A 1 105 ? -12.479 -3.494 4.598 1.00 92.88 105 LYS A CA 1
ATOM 840 C C . LYS A 1 105 ? -12.808 -4.056 5.980 1.00 92.88 105 LYS A C 1
ATOM 842 O O . LYS A 1 105 ? -13.890 -3.791 6.491 1.00 92.88 105 LYS A O 1
ATOM 847 N N . GLN A 1 106 ? -11.880 -4.765 6.624 1.00 94.06 106 GLN A N 1
ATOM 848 C CA . GLN A 1 106 ? -12.080 -5.267 7.991 1.00 94.06 106 GLN A CA 1
ATOM 849 C C . GLN A 1 106 ? -12.319 -4.124 8.988 1.00 94.06 106 GLN A C 1
ATOM 851 O O . GLN A 1 106 ? -13.239 -4.194 9.803 1.00 94.06 106 GLN A O 1
ATOM 856 N N . TYR A 1 107 ? -11.541 -3.039 8.905 1.00 93.50 107 TYR A N 1
ATOM 857 C CA . TYR A 1 107 ? -11.757 -1.855 9.744 1.00 93.50 107 TYR A CA 1
ATOM 858 C C . TYR A 1 107 ? -13.094 -1.167 9.458 1.00 93.50 107 TYR A C 1
ATOM 860 O O . TYR A 1 107 ? -13.740 -0.687 10.390 1.00 93.50 107 TYR A O 1
ATOM 868 N N . HIS A 1 108 ? -13.518 -1.128 8.195 1.00 94.00 108 HIS A N 1
ATOM 869 C CA . HIS A 1 108 ? -14.819 -0.597 7.807 1.00 94.00 108 HIS A CA 1
ATOM 870 C C . HIS A 1 108 ? -15.970 -1.437 8.380 1.00 94.00 108 HIS A C 1
ATOM 872 O O . HIS A 1 108 ? -16.837 -0.881 9.050 1.00 94.00 108 HIS A O 1
ATOM 878 N N . ASN A 1 109 ? -15.929 -2.761 8.204 1.00 94.56 109 ASN A N 1
ATOM 879 C CA . ASN A 1 109 ? -16.942 -3.694 8.709 1.00 94.56 109 ASN A CA 1
ATOM 880 C C . ASN A 1 109 ? -17.044 -3.645 10.236 1.00 94.56 109 ASN A C 1
ATOM 882 O O . ASN A 1 109 ? -18.132 -3.470 10.773 1.00 94.56 109 ASN A O 1
ATOM 886 N N . CYS A 1 110 ? -15.906 -3.664 10.935 1.00 93.38 110 CYS A N 1
ATOM 887 C CA . CYS A 1 110 ? -15.866 -3.482 12.386 1.00 93.38 110 CYS A CA 1
ATOM 888 C C . CYS A 1 110 ? -16.496 -2.137 12.805 1.00 93.38 110 CYS A C 1
ATOM 890 O O . CYS A 1 110 ? -17.241 -2.063 13.778 1.00 93.38 110 CYS A O 1
ATOM 892 N N . GLY A 1 111 ? -16.259 -1.059 12.048 1.00 92.81 111 GLY A N 1
ATOM 893 C CA . GLY A 1 111 ? -16.911 0.234 12.280 1.00 92.81 111 GLY A CA 1
ATOM 894 C C . GLY A 1 111 ? -18.436 0.202 12.095 1.00 92.81 111 GLY A C 1
ATOM 895 O O . GLY A 1 111 ? -19.150 0.898 12.824 1.00 92.81 111 GLY A O 1
ATOM 896 N N . LEU A 1 112 ? -18.942 -0.599 11.153 1.00 93.69 112 LEU A N 1
ATOM 897 C CA . LEU A 1 112 ? -20.378 -0.816 10.945 1.00 93.69 112 LEU A CA 1
ATOM 898 C C . LEU A 1 112 ? -20.997 -1.623 12.091 1.00 93.69 112 LEU A C 1
ATOM 900 O O . LEU A 1 112 ? -22.024 -1.210 12.625 1.00 93.69 112 LEU A O 1
ATOM 904 N N . GLU A 1 113 ? -20.341 -2.695 12.535 1.00 93.88 113 GLU A N 1
ATOM 905 C CA . GLU A 1 113 ? -20.771 -3.491 13.695 1.00 93.88 113 GLU A CA 1
ATOM 906 C C . GLU A 1 113 ? -20.856 -2.632 14.962 1.00 93.88 113 GLU A C 1
ATOM 908 O O . GLU A 1 113 ? -21.886 -2.612 15.637 1.00 93.88 113 GLU A O 1
ATOM 913 N N . LEU A 1 114 ? -19.826 -1.819 15.235 1.00 92.44 114 LEU A N 1
ATOM 914 C CA . LEU A 1 114 ? -19.863 -0.861 16.343 1.00 92.44 114 LEU A CA 1
ATOM 915 C C . LEU A 1 114 ? -20.980 0.177 16.178 1.00 92.44 114 LEU A C 1
ATOM 917 O O . LEU A 1 114 ? -21.497 0.681 17.172 1.00 92.44 114 LEU A O 1
ATOM 921 N N . SER A 1 115 ? -21.351 0.528 14.944 1.00 90.94 115 SER A N 1
ATOM 922 C CA . SER A 1 115 ? -22.476 1.428 14.692 1.00 90.94 115 SER A CA 1
ATOM 923 C C . SER A 1 115 ? -23.816 0.795 15.039 1.00 90.94 115 SER A C 1
ATOM 925 O O . SER A 1 115 ? -24.674 1.502 15.563 1.00 90.94 115 SER A O 1
ATOM 927 N N . SER A 1 116 ? -23.997 -0.493 14.740 1.00 91.44 116 SER A N 1
ATOM 928 C CA . SER A 1 116 ? -25.190 -1.236 15.153 1.00 91.44 116 SER A CA 1
ATOM 929 C C . SER A 1 116 ? -25.278 -1.256 16.673 1.00 91.44 116 SER A C 1
ATOM 931 O O . SER A 1 116 ? -26.245 -0.750 17.232 1.00 91.44 116 SER A O 1
ATOM 933 N N . LEU A 1 117 ? -24.197 -1.677 17.339 1.00 90.31 117 LEU A N 1
ATOM 934 C CA . LEU A 1 117 ? -24.135 -1.745 18.800 1.00 90.31 117 LEU A CA 1
ATOM 935 C C . LEU A 1 117 ? -24.393 -0.383 19.466 1.00 90.31 117 LEU A C 1
ATOM 937 O O . LEU A 1 117 ? -25.074 -0.295 20.484 1.00 90.31 117 LEU A O 1
ATOM 941 N N . TYR A 1 118 ? -23.862 0.696 18.885 1.00 88.69 118 TYR A N 1
ATOM 942 C CA . TYR A 1 118 ? -24.120 2.060 19.346 1.00 88.69 118 TYR A CA 1
ATOM 943 C C . TYR A 1 118 ? -25.608 2.430 19.270 1.00 88.69 118 TYR A C 1
ATOM 945 O O . TYR A 1 118 ? -26.134 3.058 20.190 1.00 88.69 118 TYR A O 1
ATOM 953 N N . ASN A 1 119 ? -26.285 2.060 18.180 1.00 87.25 119 ASN A N 1
ATOM 954 C CA . ASN A 1 119 ? -27.710 2.326 18.006 1.00 87.25 119 ASN A CA 1
ATOM 955 C C . ASN A 1 119 ? -28.548 1.505 18.994 1.00 87.25 119 ASN A C 1
ATOM 957 O O . ASN A 1 119 ? -29.439 2.067 19.628 1.00 87.25 119 ASN A O 1
ATOM 961 N N . ASP A 1 120 ? -28.207 0.232 19.196 1.00 88.56 120 ASP A N 1
ATOM 962 C CA . ASP A 1 120 ? -28.895 -0.654 20.141 1.00 88.56 120 ASP A CA 1
ATOM 963 C C . ASP A 1 120 ? -28.794 -0.122 21.580 1.00 88.56 120 ASP A C 1
ATOM 965 O O . ASP A 1 120 ? -29.794 -0.000 22.287 1.00 88.56 120 ASP A O 1
ATOM 969 N N . LEU A 1 121 ? -27.601 0.318 21.996 1.00 85.44 121 LEU A N 1
ATOM 970 C CA . LEU A 1 121 ? -27.394 0.951 23.306 1.00 85.44 121 LEU A CA 1
ATOM 971 C C . LEU A 1 121 ? -28.170 2.259 23.476 1.00 85.44 121 LEU A C 1
ATOM 973 O O . LEU A 1 121 ? -28.527 2.624 24.596 1.00 85.44 121 LEU A O 1
ATOM 977 N N . ARG A 1 122 ? -28.418 2.983 22.384 1.00 80.62 122 ARG A N 1
ATOM 978 C CA . ARG A 1 122 ? -29.174 4.236 22.416 1.00 80.62 122 ARG A CA 1
ATOM 979 C C . ARG A 1 122 ? -30.675 3.998 22.551 1.00 80.62 122 ARG A C 1
ATOM 981 O O . ARG A 1 122 ? -31.335 4.821 23.169 1.00 80.62 122 ARG A O 1
ATOM 988 N N . ILE A 1 123 ? -31.189 2.883 22.030 1.00 81.81 123 ILE A N 1
ATOM 989 C CA . ILE A 1 123 ? -32.580 2.448 22.237 1.00 81.81 123 ILE A CA 1
ATOM 990 C C . ILE A 1 123 ? -32.803 2.042 23.704 1.00 81.81 123 ILE A C 1
ATOM 992 O O . ILE A 1 123 ? -33.860 2.310 24.264 1.00 81.81 123 ILE A O 1
ATOM 996 N N . LEU A 1 124 ? -31.791 1.450 24.346 1.00 74.00 124 LEU A N 1
ATOM 997 C CA . LEU A 1 124 ? -31.824 1.047 25.759 1.00 74.00 124 LEU A CA 1
ATOM 998 C C . LEU A 1 124 ? -31.663 2.210 26.755 1.00 74.00 124 LEU A C 1
ATOM 1000 O O . LEU A 1 124 ? -31.777 1.989 27.961 1.00 74.00 124 LEU A O 1
ATOM 1004 N N . LYS A 1 125 ? -31.376 3.428 26.281 1.00 59.94 125 LYS A N 1
ATOM 1005 C CA . LYS A 1 125 ? -31.304 4.643 27.099 1.00 59.94 125 LYS A CA 1
ATOM 1006 C C . LYS A 1 125 ? -32.630 5.417 26.952 1.00 59.94 125 LYS A C 1
ATOM 1008 O O . LYS A 1 125 ? -32.713 6.216 26.018 1.00 59.94 125 LYS A O 1
ATOM 1013 N N . PRO A 1 126 ? -33.656 5.167 27.795 1.00 50.25 126 PRO A N 1
ATOM 1014 C CA . PRO A 1 126 ? -34.842 6.022 27.854 1.00 50.25 126 PRO A CA 1
ATOM 1015 C C . PRO A 1 126 ? -34.492 7.447 28.307 1.00 50.25 126 PRO A C 1
ATOM 1017 O O . PRO A 1 126 ? -33.485 7.619 29.038 1.00 50.25 126 PRO A O 1
#

Foldseek 3Di:
DDDDDDPCVQVVDPPLSVVLVVLVVLLVVLLVLLVVLVVVLVVLVVVLVVVVVVLVVLVVCLVVVVDDCVPDDSVVSVVVSVVVVVVSVVSVVVSVVVVSVVSSVVSNVVSVVSVVVSVVSVVVPD

Sequence (126 aa):
MEKKKSHKDYLEKTFLEELNYKIWSTKGSRFNANKRLLKVADLSNLCLSMLSVYLIAVGLLSVYNIYKTETIDENLIAYSITCLSILLLVFGQIENAKDFSTKAKQYHNCGLELSSLYNDLRILKP

pLDDT: mean 84.82, std 10.75, range [43.78, 95.06]

Secondary structure (DSSP, 8-state):
------TTTTTTS-HHHHHHHHHHHHHHHHHHHHHHHHHHHHHHHHHHHHHHHHHHHHHHHHHTT-S-TTTS-HHHHHHHHHHHHHHHHHHHHHHHHT-HHHHHHHHHHHHHHHHHHHHHHHHT--

Radius of gyration: 26.36 Å; chains: 1; bounding box: 66×39×65 Å